Protein AF-T1CI16-F1 (afdb_monomer_lite)

Foldseek 3Di:
DVLQVVQFPDWDADPQQKIKTWGDPVSSVVVVHPPDCDPVNVVVVVVVQCPDWDWDDDPVDTDIHGLWVDKDFDPDWDFDAWDQDPVGDTDTDIDTIIIIMGHNVNSVVD

Organism: NCBI:txid410659

Sequence (110 aa):
MDAINFTALRAVGTPDGAIHLLVDPAKVRRQLGTGGYSGQRLWQLLREIRNAEIEIKTPKFEAFGSLISEVVKAAETRPARLTKNRDGEAVPALRHLWRIRIGPCGVALL

Secondary structure (DSSP, 8-state):
-HHHHHTEEEEEE-TTS-EEEEE-HHHHHHHT-SS---HHHHHHHHHHHHH-EEEEEETTEEEEEES--EEEEEEEEEEEEEEE-TTS-EEEEEEEEEEEEE-HHHHTT-

Structure (mmCIF, N/CA/C/O backbone):
data_AF-T1CI16-F1
#
_entry.id   AF-T1CI16-F1
#
loop_
_atom_site.group_PDB
_atom_site.id
_atom_site.type_symbol
_atom_site.label_atom_id
_atom_site.label_alt_id
_atom_site.label_comp_id
_atom_site.label_asym_id
_atom_site.label_entity_id
_atom_site.label_seq_id
_atom_site.pdbx_PDB_ins_code
_atom_site.Cartn_x
_atom_site.Cartn_y
_atom_site.Cartn_z
_atom_site.occupancy
_atom_site.B_iso_or_equiv
_atom_site.auth_seq_id
_atom_site.auth_comp_id
_atom_site.auth_asym_id
_atom_site.auth_atom_id
_atom_site.pdbx_PDB_model_num
ATOM 1 N N . MET A 1 1 ? -0.722 10.114 3.268 1.00 76.38 1 MET A N 1
ATOM 2 C CA . MET A 1 1 ? -1.793 9.131 2.996 1.00 76.38 1 MET A CA 1
ATOM 3 C C . MET A 1 1 ? -2.693 9.603 1.859 1.00 76.38 1 MET A C 1
ATOM 5 O O . MET A 1 1 ? -2.921 8.838 0.933 1.00 76.38 1 MET A O 1
ATOM 9 N N . ASP A 1 2 ? -3.076 10.877 1.829 1.00 79.56 2 ASP A N 1
ATOM 10 C CA . ASP A 1 2 ? -4.005 11.442 0.833 1.00 79.56 2 ASP A CA 1
ATOM 11 C C . ASP A 1 2 ? -3.589 11.227 -0.623 1.00 79.56 2 ASP A C 1
ATOM 13 O O . ASP A 1 2 ? -4.406 10.834 -1.448 1.00 79.56 2 ASP A O 1
ATOM 17 N N . ALA A 1 3 ? -2.301 11.384 -0.946 1.00 78.88 3 ALA A N 1
ATOM 18 C CA . ALA A 1 3 ? -1.798 11.114 -2.293 1.00 78.88 3 ALA A CA 1
ATOM 19 C C . ALA A 1 3 ? -1.996 9.649 -2.730 1.00 78.88 3 ALA A C 1
ATOM 21 O O . ALA A 1 3 ? -2.216 9.389 -3.910 1.00 78.88 3 ALA A O 1
ATOM 22 N N . ILE A 1 4 ? -1.924 8.689 -1.802 1.00 82.00 4 ILE A N 1
ATOM 23 C CA . ILE A 1 4 ? -2.154 7.263 -2.080 1.00 82.00 4 ILE A CA 1
ATOM 24 C C . ILE A 1 4 ? -3.643 7.026 -2.351 1.00 82.00 4 ILE A C 1
ATOM 26 O O . ILE A 1 4 ? -3.980 6.406 -3.358 1.00 82.00 4 ILE A O 1
ATOM 30 N N . ASN A 1 5 ? -4.517 7.583 -1.511 1.00 82.31 5 ASN A N 1
ATOM 31 C CA . ASN A 1 5 ? -5.969 7.458 -1.653 1.00 82.31 5 ASN A CA 1
ATOM 32 C C . ASN A 1 5 ? -6.471 8.123 -2.941 1.00 82.31 5 ASN A C 1
ATOM 34 O O . ASN A 1 5 ? -7.168 7.500 -3.735 1.00 82.31 5 ASN A O 1
ATOM 38 N N . PHE A 1 6 ? -6.040 9.358 -3.203 1.00 84.75 6 PHE A N 1
ATOM 39 C CA . PHE A 1 6 ? -6.455 10.143 -4.366 1.00 84.75 6 PHE A CA 1
ATOM 40 C C . PHE A 1 6 ? -5.968 9.558 -5.701 1.00 84.75 6 PHE A C 1
ATOM 42 O O . PHE A 1 6 ? -6.576 9.779 -6.746 1.00 84.75 6 PHE A O 1
ATOM 49 N N . THR A 1 7 ? -4.861 8.807 -5.697 1.00 87.50 7 THR A N 1
ATOM 50 C CA . THR A 1 7 ? -4.291 8.215 -6.922 1.00 87.50 7 THR A CA 1
ATOM 51 C C . THR A 1 7 ? -4.590 6.726 -7.086 1.00 87.50 7 THR A C 1
ATOM 53 O O . THR A 1 7 ? -4.110 6.113 -8.051 1.00 87.50 7 THR A O 1
ATOM 56 N N . ALA A 1 8 ? -5.391 6.149 -6.185 1.00 91.88 8 ALA A N 1
ATOM 57 C CA . ALA A 1 8 ? -5.842 4.774 -6.291 1.00 91.88 8 ALA A CA 1
ATOM 58 C C . ALA A 1 8 ? -6.620 4.574 -7.601 1.00 91.88 8 ALA A C 1
ATOM 60 O O . ALA A 1 8 ? -7.566 5.286 -7.922 1.00 91.88 8 ALA A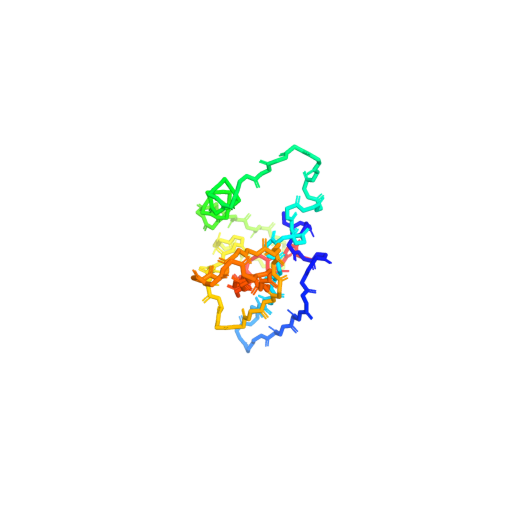 O 1
ATOM 61 N N . LEU A 1 9 ? -6.193 3.592 -8.388 1.00 93.31 9 LEU A N 1
ATOM 62 C CA . LEU A 1 9 ? -6.859 3.186 -9.624 1.00 93.31 9 LEU A CA 1
ATOM 63 C C . LEU A 1 9 ? -8.070 2.295 -9.346 1.00 93.31 9 LEU A C 1
ATOM 65 O O . LEU A 1 9 ? -8.963 2.189 -10.180 1.00 93.31 9 LEU A O 1
ATOM 69 N N . ARG A 1 10 ? -8.046 1.598 -8.209 1.00 95.06 10 ARG A N 1
ATOM 70 C CA . ARG A 1 10 ? -9.106 0.713 -7.736 1.00 95.06 10 ARG A CA 1
ATOM 71 C C . ARG A 1 10 ? -9.010 0.594 -6.221 1.00 95.06 10 ARG A C 1
ATOM 73 O O . ARG A 1 10 ? -7.899 0.492 -5.702 1.00 95.06 10 ARG A O 1
ATOM 80 N N . ALA A 1 11 ? -10.158 0.547 -5.558 1.00 95.62 11 ALA A N 1
ATOM 81 C CA . ALA A 1 11 ? -10.296 0.250 -4.139 1.00 95.62 11 ALA A CA 1
ATOM 82 C C . ALA A 1 11 ? -11.270 -0.921 -3.968 1.00 95.62 11 ALA A C 1
ATOM 84 O O . ALA A 1 11 ? -12.295 -0.967 -4.647 1.00 95.62 11 ALA A O 1
ATOM 85 N N . VAL A 1 12 ? -10.933 -1.879 -3.106 1.00 96.44 12 VAL A N 1
ATOM 86 C CA . VAL A 1 12 ? -11.772 -3.048 -2.807 1.00 96.44 12 VAL A CA 1
ATOM 87 C C . VAL A 1 12 ? -11.774 -3.267 -1.300 1.00 96.44 12 VAL A C 1
ATOM 89 O O . VAL A 1 12 ? -10.710 -3.469 -0.716 1.00 96.44 12 VAL A O 1
ATOM 92 N N . GLY A 1 13 ? -12.953 -3.208 -0.683 1.00 95.94 13 GLY A N 1
ATOM 93 C CA . GLY A 1 13 ? -13.130 -3.556 0.726 1.00 95.94 13 GLY A CA 1
ATOM 94 C C . GLY A 1 13 ? -13.018 -5.064 0.948 1.00 95.94 13 GLY A C 1
ATOM 95 O O . GLY A 1 13 ? -13.310 -5.855 0.049 1.00 95.94 13 GLY A O 1
ATOM 96 N N . THR A 1 14 ? -12.600 -5.463 2.142 1.00 95.81 14 THR A N 1
ATOM 97 C CA . THR A 1 14 ? -12.484 -6.866 2.553 1.00 95.81 14 THR A CA 1
ATOM 98 C C . THR A 1 14 ? -13.418 -7.179 3.724 1.00 95.81 14 THR A C 1
ATOM 100 O O . THR A 1 14 ? -13.803 -6.270 4.461 1.00 95.81 14 THR A O 1
ATOM 103 N N . PRO A 1 15 ? -13.792 -8.459 3.931 1.00 95.62 15 PRO A N 1
ATOM 104 C CA . PRO A 1 15 ? -14.706 -8.849 5.011 1.00 95.62 15 PRO A CA 1
ATOM 105 C C . PRO A 1 15 ? -14.223 -8.489 6.422 1.00 95.62 15 PRO A C 1
ATOM 107 O O . PRO A 1 15 ? -15.034 -8.307 7.320 1.00 95.62 15 PRO A O 1
ATOM 110 N N . ASP A 1 16 ? -12.910 -8.366 6.618 1.00 92.25 16 ASP A N 1
ATOM 111 C CA . ASP A 1 16 ? -12.284 -7.971 7.884 1.00 92.25 16 ASP A CA 1
ATOM 112 C C . ASP A 1 16 ? -12.236 -6.443 8.100 1.00 92.25 16 ASP A C 1
ATOM 114 O O . ASP A 1 16 ? -11.582 -5.973 9.028 1.00 92.25 16 ASP A O 1
ATOM 118 N N . GLY A 1 17 ? -12.909 -5.657 7.250 1.00 91.94 17 GLY A N 1
ATOM 119 C CA . GLY A 1 17 ? -12.997 -4.199 7.370 1.00 91.94 17 GLY A CA 1
ATOM 120 C C . GLY A 1 17 ? -11.774 -3.437 6.855 1.00 91.94 17 GLY A C 1
ATOM 121 O O . GLY A 1 17 ? -11.659 -2.236 7.088 1.00 91.94 17 GLY A O 1
ATOM 122 N N . ALA A 1 18 ? -10.851 -4.107 6.164 1.00 95.19 18 ALA A N 1
ATOM 123 C CA . ALA A 1 18 ? -9.739 -3.459 5.481 1.00 95.19 18 ALA A CA 1
ATOM 124 C C . ALA A 1 18 ? -10.089 -3.038 4.044 1.00 95.19 18 ALA A C 1
ATOM 126 O O . ALA A 1 18 ? -11.153 -3.346 3.502 1.00 95.19 18 ALA A O 1
ATOM 127 N N . ILE A 1 19 ? -9.169 -2.301 3.420 1.00 96.44 19 ILE A N 1
ATOM 128 C CA . ILE A 1 19 ? -9.280 -1.872 2.024 1.00 96.44 19 ILE A CA 1
ATOM 129 C C . ILE A 1 19 ? -7.977 -2.192 1.291 1.00 96.44 19 ILE A C 1
ATOM 131 O O . ILE A 1 19 ? -6.891 -1.805 1.724 1.00 96.44 19 ILE A O 1
ATOM 135 N N . HIS A 1 20 ? -8.082 -2.847 0.135 1.00 96.62 20 HIS A N 1
ATOM 136 C CA . HIS A 1 20 ? -6.989 -2.968 -0.825 1.00 96.62 20 HIS A CA 1
ATOM 137 C C . HIS A 1 20 ? -7.088 -1.882 -1.892 1.00 96.62 20 HIS A C 1
ATOM 139 O O . HIS A 1 20 ? -8.081 -1.780 -2.613 1.00 96.62 20 HIS A O 1
ATOM 145 N N . LEU A 1 21 ? -6.011 -1.120 -2.045 1.00 96.88 21 LEU A N 1
ATOM 146 C CA . LEU A 1 21 ? -5.845 -0.119 -3.087 1.00 96.88 21 LEU A CA 1
ATOM 147 C C . LEU A 1 21 ? -4.861 -0.619 -4.142 1.00 96.88 21 LEU A C 1
ATOM 149 O O . LEU A 1 21 ? -3.767 -1.073 -3.809 1.00 96.88 21 LEU A O 1
ATOM 153 N N . LEU A 1 22 ? -5.212 -0.486 -5.421 1.00 97.00 22 LEU A N 1
ATOM 154 C CA . LEU A 1 22 ? -4.267 -0.614 -6.530 1.00 97.00 22 LEU A CA 1
ATOM 155 C C . LEU A 1 22 ? -3.786 0.783 -6.924 1.00 97.00 22 LEU A C 1
ATOM 157 O O . LEU A 1 22 ? -4.580 1.604 -7.374 1.00 97.00 22 LEU A O 1
ATOM 161 N N . VAL A 1 23 ? -2.495 1.056 -6.780 1.00 94.69 23 VAL A N 1
ATOM 162 C CA . VAL A 1 23 ? -1.940 2.414 -6.831 1.00 94.69 23 VAL A CA 1
ATOM 163 C C . VAL A 1 23 ? -0.819 2.491 -7.862 1.00 94.69 23 VAL A C 1
ATOM 165 O O . VAL A 1 23 ? 0.017 1.593 -7.954 1.00 94.69 23 VAL A O 1
ATOM 168 N N . ASP A 1 24 ? -0.790 3.571 -8.648 1.00 92.50 24 ASP A N 1
ATOM 169 C CA . ASP A 1 24 ? 0.315 3.860 -9.567 1.00 92.50 24 ASP A CA 1
ATOM 170 C C . ASP A 1 24 ? 1.392 4.701 -8.863 1.00 92.50 24 ASP A C 1
ATOM 172 O O . ASP A 1 24 ? 1.156 5.887 -8.603 1.00 92.50 24 ASP A O 1
ATOM 176 N N . PRO A 1 25 ? 2.599 4.151 -8.619 1.00 90.19 25 PRO A N 1
ATOM 177 C CA . PRO A 1 25 ? 3.677 4.868 -7.936 1.00 90.19 25 PRO A CA 1
ATOM 178 C C . PRO A 1 25 ? 4.056 6.174 -8.638 1.00 90.19 25 PRO A C 1
ATOM 180 O O . PRO A 1 25 ? 4.451 7.150 -8.000 1.00 90.19 25 PRO A O 1
ATOM 183 N N . ALA A 1 26 ? 3.927 6.219 -9.969 1.00 88.44 26 ALA A N 1
ATOM 184 C CA . ALA A 1 26 ? 4.232 7.418 -10.732 1.00 88.44 26 ALA A CA 1
ATOM 185 C C . ALA A 1 26 ? 3.192 8.521 -10.508 1.00 88.44 26 ALA A C 1
ATOM 187 O O . ALA A 1 26 ? 3.567 9.694 -10.535 1.00 88.44 26 ALA A O 1
ATOM 188 N N . LYS A 1 27 ? 1.917 8.169 -10.282 1.00 89.25 27 LYS A N 1
ATOM 189 C CA . LYS A 1 27 ? 0.869 9.138 -9.932 1.00 89.25 27 LYS A CA 1
ATOM 190 C C . LYS A 1 27 ? 1.059 9.653 -8.509 1.00 89.25 27 LYS A C 1
ATOM 192 O O . LYS A 1 27 ? 1.057 10.865 -8.331 1.00 89.25 27 LYS A O 1
ATOM 197 N N . VAL A 1 28 ? 1.328 8.765 -7.545 1.00 89.75 28 VAL A N 1
ATOM 198 C CA . VAL A 1 28 ? 1.641 9.154 -6.155 1.00 89.75 28 VAL A CA 1
ATOM 199 C C . VAL A 1 28 ? 2.794 10.152 -6.134 1.00 89.75 28 VAL A C 1
ATOM 201 O O . VAL A 1 28 ? 2.680 11.224 -5.549 1.00 89.75 28 VAL A O 1
ATOM 204 N N . ARG A 1 29 ? 3.884 9.844 -6.847 1.00 86.75 29 ARG A N 1
ATOM 205 C CA . ARG A 1 29 ? 5.040 10.739 -6.946 1.00 86.75 29 ARG A CA 1
ATOM 206 C C . ARG A 1 29 ? 4.681 12.113 -7.507 1.00 86.75 29 ARG A C 1
ATOM 208 O O . A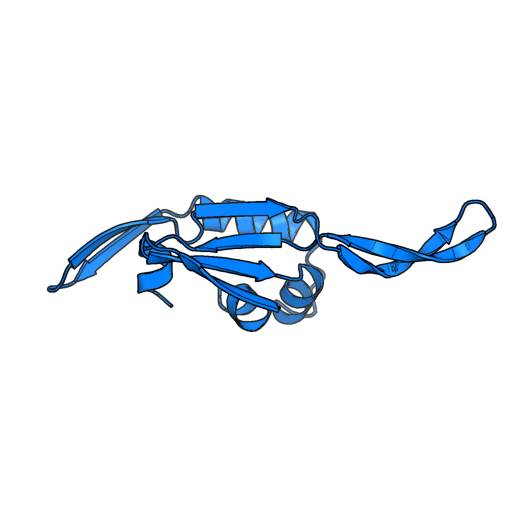RG A 1 29 ? 5.178 13.103 -6.994 1.00 86.75 29 ARG A O 1
ATOM 215 N N . ARG A 1 30 ? 3.861 12.179 -8.564 1.00 85.94 30 ARG A N 1
ATOM 216 C CA . ARG A 1 30 ? 3.428 13.463 -9.144 1.00 85.94 30 ARG A CA 1
ATOM 217 C C . ARG A 1 30 ? 2.602 14.274 -8.148 1.00 85.94 30 ARG A C 1
ATOM 219 O O . ARG A 1 30 ? 2.783 15.481 -8.077 1.00 85.94 30 ARG A O 1
ATOM 226 N N . GLN A 1 31 ? 1.744 13.606 -7.380 1.00 86.94 31 GLN A N 1
ATOM 227 C CA . GLN A 1 31 ? 0.883 14.254 -6.395 1.00 86.94 31 GLN A CA 1
ATOM 228 C C . GLN A 1 31 ? 1.662 14.790 -5.185 1.00 86.94 31 GLN A C 1
ATOM 230 O O . GLN A 1 31 ? 1.299 15.825 -4.644 1.00 86.94 31 GLN A O 1
ATOM 235 N N . LEU A 1 32 ? 2.750 14.124 -4.783 1.00 82.44 32 LEU A N 1
ATOM 236 C CA . LEU A 1 32 ? 3.626 14.572 -3.691 1.00 82.44 32 LEU A CA 1
ATOM 237 C C . LEU A 1 32 ? 4.539 15.765 -4.066 1.00 82.44 32 LEU A C 1
ATOM 239 O O . LEU A 1 32 ? 5.276 16.246 -3.209 1.00 82.44 32 LEU A O 1
ATOM 243 N N . GLY A 1 33 ? 4.487 16.263 -5.310 1.00 70.81 33 GLY A N 1
ATOM 244 C CA . GLY A 1 33 ? 5.148 17.502 -5.742 1.00 70.81 33 GLY A CA 1
ATOM 245 C C . GLY A 1 33 ? 6.310 17.334 -6.736 1.00 70.81 33 GLY A C 1
ATOM 246 O O . GLY A 1 33 ? 6.762 16.233 -7.051 1.00 70.81 33 GLY A O 1
ATOM 247 N N . THR A 1 34 ? 6.799 18.472 -7.246 1.00 55.84 34 THR A N 1
ATOM 248 C CA . THR A 1 34 ? 7.849 18.620 -8.283 1.00 55.84 34 THR A CA 1
ATOM 249 C C . THR A 1 34 ? 9.257 18.210 -7.831 1.00 55.84 34 THR A C 1
ATOM 251 O O . THR A 1 34 ? 10.143 18.024 -8.667 1.00 55.84 34 THR A O 1
ATOM 254 N N . GLY A 1 35 ? 9.469 17.999 -6.530 1.00 56.06 35 GLY A N 1
ATOM 255 C CA . GLY A 1 35 ? 10.734 17.560 -5.939 1.00 56.06 35 GLY A CA 1
ATOM 256 C C . GLY A 1 35 ? 10.962 16.054 -6.055 1.00 56.06 35 GLY A C 1
ATOM 257 O O . GLY A 1 35 ? 10.929 15.355 -5.054 1.00 56.06 35 GLY A O 1
ATOM 258 N N . GLY A 1 36 ? 11.153 15.552 -7.278 1.00 55.38 36 GLY A N 1
ATOM 259 C CA . GLY A 1 36 ? 11.926 14.345 -7.606 1.00 55.38 36 GLY A CA 1
ATOM 260 C C . GLY A 1 36 ? 12.009 13.195 -6.591 1.00 55.38 36 GLY A C 1
ATOM 261 O O . GLY A 1 36 ? 13.101 12.667 -6.398 1.00 55.38 36 GLY A O 1
ATOM 262 N N . TYR A 1 37 ? 10.907 12.749 -5.975 1.00 63.03 37 TYR A N 1
ATOM 263 C CA . TYR A 1 37 ? 10.962 11.552 -5.133 1.00 63.03 37 TYR A CA 1
ATOM 264 C C . TYR A 1 37 ? 11.416 10.368 -5.994 1.00 63.03 37 TYR A C 1
ATOM 266 O O . TYR A 1 37 ? 10.711 9.921 -6.907 1.00 63.03 37 TYR A O 1
ATOM 274 N N . SER A 1 38 ? 12.624 9.863 -5.742 1.00 75.12 38 SER A N 1
ATOM 275 C CA . SER A 1 38 ? 13.081 8.635 -6.384 1.00 75.12 38 SER A CA 1
ATOM 276 C C . SER A 1 38 ? 12.144 7.491 -5.984 1.00 75.12 38 SER A C 1
ATOM 278 O O . SER A 1 38 ? 11.500 7.532 -4.931 1.00 75.12 38 SER A O 1
ATOM 280 N N . GLY A 1 39 ? 12.053 6.449 -6.816 1.00 77.81 39 GLY A N 1
ATOM 281 C CA . GLY A 1 39 ? 11.251 5.269 -6.465 1.00 77.81 39 GLY A CA 1
ATOM 282 C C . GLY A 1 39 ? 11.670 4.674 -5.114 1.00 77.81 39 GLY A C 1
ATOM 283 O O . GLY A 1 39 ? 10.818 4.271 -4.330 1.00 77.81 39 GLY A O 1
ATOM 284 N N . GLN A 1 40 ? 12.970 4.722 -4.808 1.00 83.19 40 GLN A N 1
ATOM 285 C CA . GLN A 1 40 ? 13.532 4.286 -3.532 1.00 83.19 40 GLN A CA 1
ATOM 286 C C . GLN A 1 40 ? 13.065 5.152 -2.358 1.00 83.19 40 GLN A C 1
ATOM 288 O O . GLN A 1 40 ? 12.682 4.609 -1.326 1.00 83.19 40 GLN A O 1
ATOM 293 N N . ARG A 1 41 ? 13.046 6.483 -2.506 1.00 85.44 41 ARG A N 1
ATOM 294 C CA . ARG A 1 41 ? 12.586 7.372 -1.431 1.00 85.44 41 ARG A CA 1
ATOM 295 C C . ARG A 1 41 ? 11.097 7.188 -1.151 1.00 85.44 41 ARG A C 1
ATOM 297 O O . ARG A 1 41 ? 10.695 7.182 0.006 1.00 85.44 41 ARG A O 1
ATOM 304 N N . LEU A 1 42 ? 10.290 6.983 -2.193 1.00 87.56 42 LEU A N 1
ATOM 305 C CA . LEU A 1 42 ? 8.866 6.699 -2.024 1.00 87.56 42 LEU A CA 1
ATOM 306 C C . LEU A 1 42 ? 8.632 5.340 -1.343 1.00 87.56 42 LEU A C 1
ATOM 308 O O . LEU A 1 42 ? 7.758 5.223 -0.491 1.00 87.56 42 LEU A O 1
ATOM 312 N N . TRP A 1 43 ? 9.442 4.331 -1.669 1.00 88.88 43 TRP A N 1
ATOM 313 C CA . TRP A 1 43 ? 9.401 3.037 -0.986 1.00 88.88 43 TRP A CA 1
ATOM 314 C C . TRP A 1 43 ? 9.809 3.140 0.488 1.00 88.88 43 TRP A C 1
ATOM 316 O O . TRP A 1 43 ? 9.184 2.530 1.352 1.00 88.88 43 TRP A O 1
ATOM 326 N N . GLN A 1 44 ? 10.828 3.944 0.792 1.00 90.38 44 GLN A N 1
ATOM 327 C CA . GLN A 1 44 ? 11.227 4.221 2.169 1.00 90.38 44 GLN A CA 1
ATOM 328 C C . GLN A 1 44 ? 10.099 4.902 2.952 1.00 90.38 44 GLN A C 1
ATOM 330 O O . GLN A 1 44 ? 9.786 4.457 4.050 1.00 90.38 44 GLN A O 1
ATOM 335 N N . LEU A 1 45 ? 9.435 5.901 2.362 1.00 89.44 45 LEU A N 1
ATOM 336 C CA . LEU A 1 45 ? 8.283 6.558 2.980 1.00 89.44 45 LEU A CA 1
ATOM 337 C C . LEU A 1 45 ? 7.153 5.560 3.279 1.00 89.44 45 LEU A C 1
ATOM 339 O O . LEU A 1 45 ? 6.573 5.583 4.357 1.00 89.44 45 LEU A O 1
ATOM 343 N N . LEU A 1 46 ? 6.856 4.646 2.353 1.00 91.25 46 LEU A N 1
ATOM 344 C CA . LEU A 1 46 ? 5.866 3.590 2.588 1.00 91.25 46 LEU A CA 1
ATOM 345 C C . LEU A 1 46 ? 6.263 2.662 3.738 1.00 91.25 46 LEU A C 1
ATOM 347 O O . LEU A 1 46 ? 5.404 2.267 4.521 1.00 91.25 46 LEU A O 1
ATOM 351 N N . ARG A 1 47 ? 7.552 2.328 3.857 1.00 93.00 47 ARG A N 1
ATOM 352 C CA . ARG A 1 47 ? 8.072 1.531 4.973 1.00 93.00 47 ARG A CA 1
ATOM 353 C C . ARG A 1 47 ? 7.931 2.269 6.304 1.00 93.00 47 ARG A C 1
ATOM 355 O O . ARG A 1 47 ? 7.545 1.647 7.288 1.00 93.00 47 ARG A O 1
ATOM 362 N N . GLU A 1 48 ? 8.220 3.567 6.327 1.00 92.69 48 GLU A N 1
ATOM 363 C CA . GLU A 1 48 ? 8.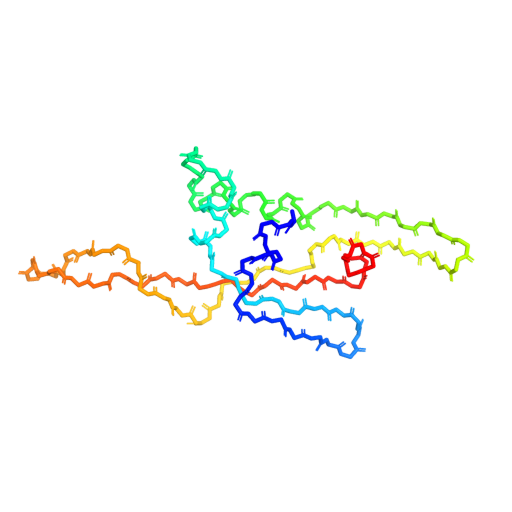038 4.423 7.505 1.00 92.69 48 GLU A CA 1
ATOM 364 C C . GLU A 1 48 ? 6.558 4.470 7.916 1.00 92.69 48 GLU A C 1
ATOM 366 O O . GLU A 1 48 ? 6.243 4.177 9.064 1.00 92.69 48 GLU A O 1
ATOM 371 N N . ILE A 1 49 ? 5.640 4.709 6.971 1.00 90.88 49 ILE A N 1
ATOM 372 C CA . ILE A 1 49 ? 4.189 4.728 7.238 1.00 90.88 49 ILE A CA 1
ATOM 373 C C . ILE A 1 49 ? 3.681 3.360 7.714 1.00 90.88 49 ILE A C 1
ATOM 375 O O . ILE A 1 49 ? 2.864 3.291 8.626 1.00 90.88 49 ILE A O 1
ATOM 379 N N . ARG A 1 50 ? 4.149 2.262 7.111 1.00 93.31 50 ARG A N 1
ATOM 380 C CA . ARG A 1 50 ? 3.756 0.898 7.504 1.00 93.31 50 ARG A CA 1
ATOM 381 C C . ARG A 1 50 ? 4.182 0.566 8.932 1.00 93.31 50 ARG A C 1
ATOM 383 O O . ARG A 1 50 ? 3.499 -0.193 9.608 1.00 93.31 50 ARG A O 1
ATOM 390 N N . ASN A 1 51 ? 5.319 1.096 9.372 1.00 93.50 51 ASN A N 1
ATOM 391 C CA . ASN A 1 51 ? 5.836 0.882 10.721 1.00 93.50 51 ASN A CA 1
ATOM 392 C C . ASN A 1 51 ? 5.289 1.888 11.744 1.00 93.50 51 ASN A C 1
ATOM 394 O O . ASN A 1 51 ? 5.589 1.751 12.925 1.00 93.50 51 ASN A O 1
ATOM 398 N N . ALA A 1 52 ? 4.522 2.891 11.309 1.00 90.94 52 ALA A N 1
ATOM 399 C CA . ALA A 1 52 ? 3.846 3.801 12.216 1.00 90.94 52 ALA A CA 1
ATOM 400 C C . ALA A 1 52 ? 2.657 3.084 12.866 1.00 90.94 52 ALA A C 1
ATOM 402 O O . ALA A 1 52 ? 1.706 2.681 12.185 1.00 90.94 52 ALA A O 1
ATOM 403 N N . GLU A 1 53 ? 2.730 2.942 14.184 1.00 92.81 53 GLU A N 1
ATOM 404 C CA . GLU A 1 53 ? 1.628 2.466 15.008 1.00 92.81 53 GLU A CA 1
ATOM 405 C C . GLU A 1 53 ? 0.716 3.634 15.382 1.00 92.81 53 GLU A C 1
ATOM 407 O O . GLU A 1 53 ? 1.163 4.756 15.628 1.00 92.81 53 GLU A O 1
ATOM 412 N N . ILE A 1 54 ? -0.580 3.360 15.385 1.00 91.62 54 ILE A N 1
ATOM 413 C CA . ILE A 1 54 ? -1.640 4.283 15.748 1.00 91.62 54 ILE A CA 1
ATOM 414 C C . ILE A 1 54 ? -2.504 3.638 16.821 1.00 91.62 54 ILE A C 1
ATOM 416 O O . ILE A 1 54 ? -2.855 2.459 16.748 1.00 91.62 54 ILE A O 1
ATOM 420 N N . GLU A 1 55 ? -2.866 4.449 17.803 1.00 94.62 55 GLU A N 1
ATOM 421 C CA . GLU A 1 55 ? -3.856 4.121 18.814 1.00 94.62 55 GLU A CA 1
ATOM 422 C C . GLU A 1 55 ? -5.034 5.078 18.633 1.00 94.62 55 GLU A C 1
ATOM 424 O O . GLU A 1 55 ? -4.863 6.298 18.597 1.00 94.62 55 GLU A O 1
ATOM 429 N N . ILE A 1 56 ? -6.232 4.525 18.477 1.00 92.75 56 ILE A N 1
ATOM 430 C CA . ILE A 1 56 ? -7.475 5.277 18.334 1.00 92.75 56 ILE A CA 1
ATOM 431 C C . ILE A 1 56 ? -8.312 4.985 19.567 1.00 92.75 56 ILE A C 1
ATOM 433 O O . ILE A 1 56 ? -8.685 3.838 19.808 1.00 92.75 56 ILE A O 1
ATOM 437 N N . LYS A 1 57 ? -8.633 6.031 20.327 1.00 94.56 57 LYS A N 1
ATOM 438 C CA . LYS A 1 57 ? -9.532 5.954 21.479 1.00 94.56 57 LYS A CA 1
ATOM 439 C C . LYS A 1 57 ? -10.712 6.875 21.260 1.00 94.56 57 LYS A C 1
ATOM 441 O O . LYS A 1 57 ? -10.554 8.088 21.145 1.00 94.56 57 LYS A O 1
ATOM 446 N N . THR A 1 58 ? -11.900 6.289 21.197 1.00 89.75 58 THR A N 1
ATOM 447 C CA . THR A 1 58 ? -13.163 7.022 21.124 1.00 89.75 58 THR A CA 1
ATOM 448 C C . THR A 1 58 ? -14.152 6.424 22.123 1.00 89.75 58 THR A C 1
ATOM 450 O O . THR A 1 58 ? -13.997 5.268 22.508 1.00 89.75 58 THR A O 1
ATOM 453 N N . PRO A 1 59 ? -15.237 7.130 22.488 1.00 95.12 59 PRO A N 1
ATOM 454 C CA . PRO A 1 59 ? -16.288 6.538 23.318 1.00 95.12 59 PRO A CA 1
ATOM 455 C C . PRO A 1 59 ? -16.985 5.314 22.695 1.00 95.12 59 PRO A C 1
ATOM 457 O O . PRO A 1 59 ? -17.702 4.606 23.392 1.00 95.12 59 PRO A O 1
ATOM 460 N N . LYS A 1 60 ? -16.839 5.089 21.380 1.00 90.56 60 LYS A N 1
ATOM 461 C CA . LYS A 1 60 ? -17.533 4.020 20.644 1.00 90.56 60 LYS A CA 1
ATOM 462 C C . LYS A 1 60 ? -16.680 2.768 20.458 1.00 90.56 60 LYS A C 1
ATOM 464 O O . LYS A 1 60 ? -17.237 1.688 20.297 1.00 90.56 60 LYS A O 1
ATOM 469 N N . PHE A 1 61 ? -15.359 2.923 20.412 1.00 89.69 61 PHE A N 1
ATOM 470 C CA . PHE A 1 61 ? -14.413 1.832 20.202 1.00 89.69 61 PHE A CA 1
ATOM 471 C C . PHE A 1 61 ? -12.981 2.271 20.518 1.00 89.69 61 PHE A C 1
ATOM 473 O O . PHE A 1 61 ? -12.649 3.462 20.462 1.00 89.69 61 PHE A O 1
ATOM 480 N N . GLU A 1 62 ? -12.133 1.272 20.745 1.00 92.88 62 GLU A N 1
ATOM 481 C CA . GLU A 1 62 ? -10.683 1.404 20.823 1.00 92.88 62 GLU A CA 1
ATOM 482 C C . GLU A 1 62 ? -10.027 0.530 19.754 1.00 92.88 62 GLU A C 1
ATOM 484 O O . GLU A 1 62 ? -10.511 -0.562 19.446 1.00 92.88 62 GLU A O 1
ATOM 489 N N . ALA A 1 63 ? -8.940 1.016 19.163 1.00 90.62 63 ALA A N 1
ATOM 490 C CA . ALA A 1 63 ? -8.188 0.281 18.159 1.00 90.62 63 ALA A CA 1
ATOM 491 C C . ALA A 1 63 ? -6.690 0.580 18.268 1.00 90.62 63 ALA A C 1
ATOM 493 O O . ALA A 1 63 ? -6.292 1.714 18.524 1.00 90.62 63 ALA A O 1
ATOM 494 N N . PHE A 1 64 ? -5.865 -0.437 18.029 1.00 93.50 64 PHE A N 1
ATOM 495 C CA . PHE A 1 64 ? -4.411 -0.327 17.992 1.00 93.50 64 PHE A CA 1
ATOM 496 C C . PHE A 1 64 ? -3.870 -1.095 16.786 1.00 93.50 64 PHE A C 1
ATOM 498 O O . PHE A 1 64 ? -4.250 -2.245 16.553 1.00 93.50 64 PHE A O 1
ATOM 505 N N . GLY A 1 65 ? -3.000 -0.467 15.998 1.00 91.69 65 GLY A N 1
ATOM 506 C CA . GLY A 1 65 ? -2.430 -1.104 14.815 1.00 91.69 65 GLY A CA 1
ATOM 507 C C . GLY A 1 65 ? -1.711 -0.128 13.895 1.00 91.69 65 GLY A C 1
ATOM 508 O O . GLY A 1 65 ? -1.277 0.931 14.314 1.00 91.69 65 GLY A O 1
ATOM 509 N N . SER A 1 66 ? -1.575 -0.481 12.619 1.00 91.94 66 SER A N 1
ATOM 510 C CA . SER A 1 66 ? -0.838 0.312 11.622 1.00 91.94 66 SER A CA 1
ATOM 511 C C . SER A 1 66 ? -1.763 1.063 10.661 1.00 91.94 66 SER A C 1
ATOM 513 O O . SER A 1 66 ? -2.819 0.542 10.288 1.00 91.94 66 SER A O 1
ATOM 515 N N . LEU A 1 67 ? -1.307 2.204 10.132 1.00 91.06 67 LEU A N 1
ATOM 516 C CA . LEU A 1 67 ? -1.983 2.914 9.032 1.00 91.06 67 LEU A CA 1
ATOM 517 C C . LEU A 1 67 ? -2.024 2.085 7.740 1.00 91.06 67 LEU A C 1
ATOM 519 O O . LEU A 1 67 ? -3.071 1.917 7.118 1.00 91.06 67 LEU A O 1
ATOM 523 N N . ILE A 1 68 ? -0.872 1.544 7.341 1.00 94.50 68 ILE A N 1
ATOM 524 C CA . ILE A 1 68 ? -0.740 0.622 6.213 1.00 94.50 68 ILE A CA 1
ATOM 525 C C . ILE A 1 68 ? -0.312 -0.721 6.776 1.00 94.50 68 ILE A C 1
ATOM 527 O O . ILE A 1 68 ? 0.736 -0.821 7.398 1.00 94.50 68 ILE A O 1
ATOM 531 N N . SER A 1 69 ? -1.102 -1.756 6.519 1.00 93.50 69 SER A N 1
ATOM 532 C CA . SER A 1 69 ? -0.782 -3.118 6.961 1.00 93.50 69 SER A CA 1
ATOM 533 C C . SER A 1 69 ? 0.186 -3.831 6.016 1.00 93.50 69 SER A C 1
ATOM 535 O O . SER A 1 69 ? 1.040 -4.600 6.458 1.00 93.50 69 SER A O 1
ATOM 537 N N . GLU A 1 70 ? 0.091 -3.551 4.713 1.00 94.69 70 GLU A N 1
ATOM 538 C CA . GLU A 1 70 ? 0.875 -4.236 3.689 1.00 94.69 70 GLU A CA 1
ATOM 539 C C . GLU A 1 70 ? 1.079 -3.355 2.451 1.00 94.69 70 GLU A C 1
ATOM 541 O O . GLU A 1 70 ? 0.178 -2.622 2.033 1.00 94.69 70 GLU A O 1
ATOM 546 N N . VAL A 1 71 ? 2.258 -3.469 1.833 1.00 94.94 71 VAL A N 1
ATOM 547 C CA . VAL A 1 71 ? 2.529 -2.964 0.485 1.00 94.94 71 VAL A CA 1
ATOM 548 C C . VAL A 1 71 ? 3.238 -4.044 -0.316 1.00 94.94 71 VAL A C 1
ATOM 550 O O . VAL A 1 71 ? 4.333 -4.469 0.049 1.00 94.94 71 VAL A O 1
ATOM 553 N N . VAL A 1 72 ? 2.653 -4.441 -1.445 1.00 94.25 72 VAL A N 1
ATOM 554 C CA . VAL A 1 72 ? 3.267 -5.396 -2.372 1.00 94.25 72 VAL A CA 1
ATOM 555 C C . VAL A 1 72 ? 3.393 -4.814 -3.770 1.00 94.25 72 VAL A C 1
ATOM 557 O O . VAL A 1 72 ? 2.560 -4.036 -4.248 1.00 94.25 72 VAL A O 1
ATOM 560 N N . LYS A 1 73 ? 4.455 -5.228 -4.459 1.00 93.00 73 LYS A N 1
ATOM 561 C CA . LYS A 1 73 ? 4.614 -4.988 -5.889 1.00 93.00 73 LYS A CA 1
ATOM 562 C C . LYS A 1 73 ? 3.579 -5.832 -6.634 1.00 93.00 73 LYS A C 1
ATOM 564 O O . LYS A 1 73 ? 3.560 -7.051 -6.504 1.00 93.00 73 LYS A O 1
ATOM 569 N N . ALA A 1 74 ? 2.711 -5.176 -7.391 1.00 92.12 74 ALA A N 1
ATOM 570 C CA . ALA A 1 74 ? 1.632 -5.831 -8.108 1.00 92.12 74 ALA A CA 1
ATOM 571 C C . ALA A 1 74 ? 2.142 -6.485 -9.405 1.00 92.12 74 ALA A C 1
ATOM 573 O O . ALA A 1 74 ? 3.130 -6.035 -10.002 1.00 92.12 74 ALA A O 1
ATOM 574 N N . ALA A 1 75 ? 1.445 -7.527 -9.862 1.00 92.75 75 ALA A N 1
ATOM 575 C CA . ALA A 1 75 ? 1.683 -8.110 -11.183 1.00 92.75 75 ALA A CA 1
ATOM 576 C C . ALA A 1 75 ? 1.247 -7.143 -12.296 1.00 92.75 75 ALA A C 1
ATOM 578 O O . ALA A 1 75 ? 1.827 -7.122 -13.376 1.00 92.75 75 ALA A O 1
ATOM 579 N N . GLU A 1 76 ? 0.252 -6.302 -12.011 1.00 93.81 76 GLU A N 1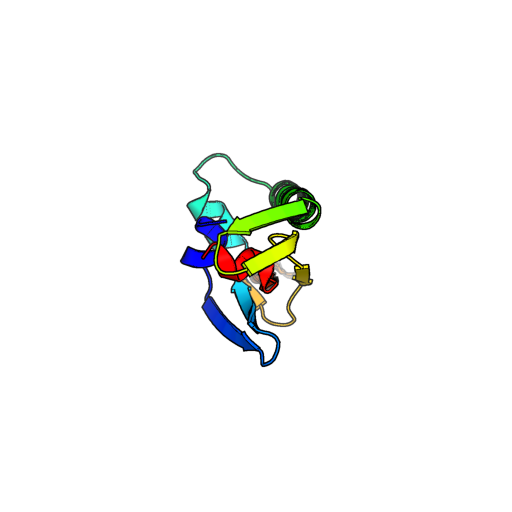
ATOM 580 C CA . GLU A 1 76 ? -0.244 -5.278 -12.912 1.00 93.81 76 GLU A CA 1
ATOM 581 C C . GLU A 1 76 ? 0.827 -4.221 -13.211 1.00 93.81 76 GLU A C 1
ATOM 583 O O . GLU A 1 76 ? 1.466 -3.660 -12.313 1.00 93.81 76 GLU A O 1
ATOM 588 N N . THR A 1 77 ? 0.970 -3.898 -14.496 1.00 92.94 77 THR A N 1
ATOM 589 C CA . THR A 1 77 ? 1.936 -2.914 -14.986 1.00 92.94 77 THR A CA 1
ATOM 590 C C . THR A 1 77 ? 1.278 -1.785 -15.774 1.00 92.94 77 THR A C 1
ATOM 592 O O . THR A 1 77 ? 0.180 -1.921 -16.318 1.00 92.94 77 THR A O 1
ATOM 595 N N . ARG A 1 78 ? 1.981 -0.656 -15.887 1.00 90.31 78 ARG A N 1
ATOM 596 C CA . ARG A 1 78 ? 1.643 0.462 -16.780 1.00 90.31 78 ARG A CA 1
ATOM 597 C C . ARG A 1 78 ? 2.864 0.886 -17.605 1.00 90.31 78 ARG A C 1
ATOM 599 O O . ARG A 1 78 ? 3.983 0.780 -17.097 1.00 90.31 78 ARG A O 1
ATOM 606 N N . PRO A 1 79 ? 2.673 1.427 -18.822 1.00 87.38 79 PRO A N 1
ATOM 607 C CA . PRO A 1 79 ? 3.767 2.001 -19.602 1.00 87.38 79 PRO A CA 1
ATOM 608 C C . PRO A 1 79 ? 4.452 3.142 -18.847 1.00 87.38 79 PRO A C 1
ATOM 610 O O . PRO A 1 79 ? 3.785 4.051 -18.348 1.00 87.38 79 PRO A O 1
ATOM 613 N N . ALA A 1 80 ? 5.774 3.085 -18.745 1.00 84.06 80 ALA A N 1
ATOM 614 C CA . ALA A 1 80 ? 6.677 4.088 -18.195 1.00 84.06 80 ALA A CA 1
ATOM 615 C C . ALA A 1 80 ? 7.331 4.913 -19.318 1.00 84.06 80 ALA A C 1
ATOM 617 O O . ALA A 1 80 ? 6.797 4.997 -20.421 1.00 84.06 80 ALA A O 1
ATOM 618 N N . ARG A 1 81 ? 8.446 5.596 -19.020 1.00 80.12 81 ARG A N 1
ATOM 619 C CA . ARG 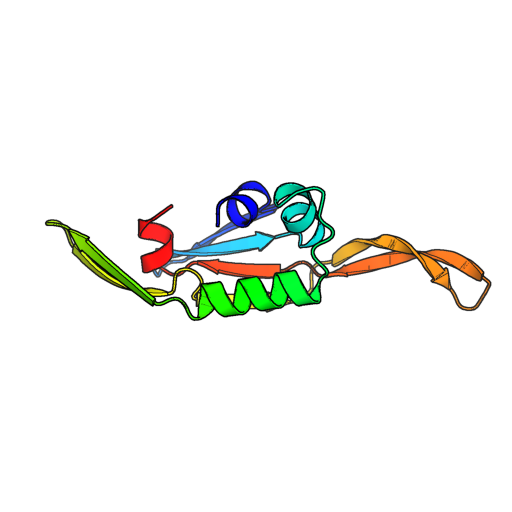A 1 81 ? 9.206 6.323 -20.049 1.00 80.12 81 ARG A CA 1
ATOM 620 C C . ARG A 1 81 ? 9.727 5.339 -21.100 1.00 80.12 81 ARG A C 1
ATOM 622 O O . ARG A 1 81 ? 9.991 4.182 -20.780 1.00 80.12 81 ARG A O 1
ATOM 629 N N . LEU A 1 82 ? 9.877 5.821 -22.330 1.00 86.38 82 LEU A N 1
ATOM 630 C CA . LEU A 1 82 ? 10.497 5.051 -23.402 1.00 86.38 82 LEU A CA 1
ATOM 631 C C . LEU A 1 82 ? 11.944 4.706 -23.030 1.00 86.38 82 LEU A C 1
ATOM 633 O O . LEU A 1 82 ? 12.672 5.533 -22.478 1.00 86.38 82 LEU A O 1
ATOM 637 N N . THR A 1 83 ? 12.337 3.481 -23.343 1.00 84.62 83 THR A N 1
ATOM 638 C CA . THR A 1 83 ? 13.696 2.949 -23.231 1.00 84.62 83 THR A CA 1
ATOM 639 C C . THR A 1 83 ? 14.125 2.407 -24.584 1.00 84.62 83 THR A C 1
ATOM 641 O O . THR A 1 83 ? 13.276 2.140 -25.427 1.00 84.62 83 THR A O 1
ATOM 644 N N . LYS A 1 84 ? 15.425 2.227 -24.809 1.00 88.31 84 LYS A N 1
ATOM 645 C CA . LYS A 1 84 ? 15.905 1.572 -26.029 1.00 88.31 84 LYS A CA 1
ATOM 646 C C . LYS A 1 84 ? 15.977 0.059 -25.822 1.00 88.31 84 LYS A C 1
ATOM 648 O O . LYS A 1 84 ? 16.464 -0.377 -24.779 1.00 88.31 84 LYS A O 1
ATOM 653 N N . ASN A 1 85 ? 15.476 -0.724 -26.777 1.00 85.12 85 ASN A N 1
ATOM 654 C CA . ASN A 1 85 ? 15.729 -2.166 -26.823 1.00 85.12 85 ASN A CA 1
ATOM 655 C C . ASN A 1 85 ? 17.172 -2.442 -27.304 1.00 85.12 85 ASN A C 1
ATOM 657 O O . ASN A 1 85 ? 17.960 -1.513 -27.503 1.00 85.12 85 ASN A O 1
ATOM 661 N N . ARG A 1 86 ? 17.534 -3.723 -27.461 1.00 86.00 86 ARG A N 1
ATOM 662 C CA . ARG A 1 86 ? 18.874 -4.127 -27.931 1.00 86.00 86 ARG A CA 1
ATOM 663 C C . ARG A 1 86 ? 19.198 -3.587 -29.328 1.00 86.00 86 ARG A C 1
ATOM 665 O O . ARG A 1 86 ? 20.358 -3.299 -29.593 1.00 86.00 86 ARG A O 1
ATOM 672 N N . ASP A 1 87 ? 18.175 -3.381 -30.148 1.00 90.25 87 ASP A N 1
ATOM 673 C CA . ASP A 1 87 ? 18.275 -2.903 -31.529 1.00 90.25 87 ASP A CA 1
ATOM 674 C C . ASP A 1 87 ? 18.221 -1.364 -31.630 1.00 90.25 87 ASP A C 1
ATOM 676 O O . ASP A 1 87 ? 18.277 -0.790 -32.713 1.00 90.25 87 ASP A O 1
ATOM 680 N N . GLY A 1 88 ? 18.147 -0.662 -30.491 1.00 87.75 88 GLY A N 1
ATOM 681 C CA . GLY A 1 88 ? 18.138 0.801 -30.422 1.00 87.75 88 GLY A CA 1
ATOM 682 C C . GLY A 1 88 ? 16.761 1.453 -30.594 1.00 87.75 88 GLY A C 1
ATOM 683 O O . GLY A 1 88 ? 16.668 2.682 -30.515 1.00 87.75 88 GLY A O 1
ATOM 684 N N . GLU A 1 89 ? 15.697 0.668 -30.765 1.00 89.12 89 GLU A N 1
ATOM 685 C CA . GLU A 1 89 ? 14.326 1.148 -30.946 1.00 89.12 89 GLU A CA 1
ATOM 686 C C . GLU A 1 89 ? 13.702 1.603 -29.625 1.00 89.12 89 GLU A C 1
ATOM 688 O O . GLU A 1 89 ? 13.892 0.990 -28.568 1.00 89.12 89 GLU A O 1
ATOM 693 N N . ALA A 1 90 ? 12.918 2.681 -29.682 1.00 88.50 90 ALA A N 1
ATOM 694 C CA . ALA A 1 90 ? 12.216 3.212 -28.524 1.00 88.50 90 ALA A CA 1
ATOM 695 C C . ALA A 1 90 ? 11.005 2.334 -28.168 1.00 88.50 90 ALA A C 1
ATOM 697 O O . ALA A 1 90 ? 9.947 2.426 -28.785 1.00 88.50 90 ALA A O 1
ATOM 698 N N . VAL A 1 91 ? 11.145 1.527 -27.120 1.00 84.81 91 VAL A N 1
ATOM 699 C CA . VAL A 1 91 ? 10.085 0.680 -26.565 1.00 84.81 91 VAL A CA 1
ATOM 700 C C . VAL A 1 91 ? 9.600 1.224 -25.216 1.00 84.81 91 VAL A C 1
ATOM 702 O O . VAL A 1 91 ? 10.404 1.734 -24.428 1.00 84.81 91 VAL A O 1
ATOM 705 N N . PRO A 1 92 ? 8.300 1.139 -24.886 1.00 82.56 92 PRO A N 1
ATOM 706 C CA . PRO A 1 92 ? 7.817 1.524 -23.564 1.00 82.56 92 PRO A CA 1
ATOM 707 C C . PRO A 1 92 ? 8.370 0.588 -22.486 1.00 82.56 92 PRO A C 1
ATOM 709 O O . PRO A 1 92 ? 8.073 -0.605 -22.488 1.00 82.56 92 PRO A O 1
ATOM 712 N N . ALA A 1 93 ? 9.116 1.120 -21.513 1.00 86.25 93 ALA A N 1
ATOM 713 C CA . ALA A 1 93 ? 9.403 0.349 -20.307 1.00 86.25 93 ALA A CA 1
ATOM 714 C C . ALA A 1 93 ? 8.108 0.104 -19.526 1.00 86.25 93 ALA A C 1
ATOM 716 O O . ALA A 1 93 ? 7.194 0.927 -19.545 1.00 86.25 93 ALA A O 1
ATOM 717 N N . LEU A 1 94 ? 8.030 -0.997 -18.783 1.00 89.38 94 LEU A N 1
ATOM 718 C CA . LEU A 1 94 ? 6.900 -1.273 -17.899 1.00 89.38 94 LEU A CA 1
ATOM 719 C C . LEU A 1 94 ? 7.260 -0.899 -16.461 1.00 89.38 94 LEU A C 1
ATOM 721 O O . LEU A 1 94 ? 8.327 -1.249 -15.960 1.00 89.38 94 LEU A O 1
ATOM 725 N N . ARG A 1 95 ? 6.355 -0.194 -15.776 1.00 89.69 95 ARG A N 1
ATOM 726 C CA . ARG A 1 95 ? 6.417 -0.018 -14.319 1.00 89.69 95 ARG A CA 1
ATOM 727 C C . ARG A 1 95 ? 5.341 -0.851 -13.651 1.00 89.69 95 ARG A C 1
ATOM 729 O O . ARG A 1 95 ? 4.216 -0.914 -14.142 1.00 89.69 95 ARG A O 1
ATOM 736 N N . HIS A 1 96 ? 5.676 -1.432 -12.510 1.00 92.62 96 HIS A N 1
ATOM 737 C CA . HIS A 1 96 ? 4.708 -2.143 -11.688 1.00 92.62 96 HIS A CA 1
ATOM 738 C C . HIS A 1 96 ? 3.873 -1.176 -10.862 1.00 92.62 96 HIS A C 1
ATOM 740 O O . HIS A 1 96 ? 4.363 -0.135 -10.415 1.00 92.62 96 HIS A O 1
ATOM 746 N N . LEU A 1 97 ? 2.617 -1.552 -10.658 1.00 95.06 97 LEU A N 1
ATOM 747 C CA . LEU A 1 97 ? 1.739 -0.921 -9.688 1.00 95.06 97 LEU A CA 1
ATOM 748 C C . LEU A 1 97 ? 2.034 -1.450 -8.278 1.00 95.06 97 LEU A C 1
ATOM 750 O O . LEU A 1 97 ? 2.783 -2.415 -8.096 1.00 95.06 97 LEU A O 1
ATOM 754 N N . TRP A 1 98 ? 1.436 -0.820 -7.276 1.00 95.50 98 TRP A N 1
ATOM 755 C CA . TRP A 1 98 ? 1.435 -1.306 -5.899 1.00 95.50 98 TRP A CA 1
ATOM 756 C C . TRP A 1 98 ? 0.041 -1.757 -5.501 1.00 95.50 98 TRP A C 1
ATOM 758 O O . TRP A 1 98 ? -0.938 -1.090 -5.831 1.00 95.50 98 TRP A O 1
ATOM 768 N N . ARG A 1 99 ? -0.045 -2.867 -4.767 1.00 96.31 99 ARG A N 1
ATOM 769 C CA . ARG A 1 99 ? -1.224 -3.173 -3.957 1.00 96.31 99 ARG A CA 1
ATOM 770 C C . ARG A 1 99 ? -0.904 -2.772 -2.526 1.00 96.31 99 ARG A C 1
ATOM 772 O O . ARG A 1 99 ? 0.064 -3.265 -1.953 1.00 96.31 99 ARG A O 1
ATOM 779 N N . ILE A 1 100 ? -1.682 -1.844 -1.990 1.00 96.12 100 ILE A N 1
ATOM 780 C CA . ILE A 1 100 ? -1.535 -1.323 -0.632 1.00 96.12 100 ILE A CA 1
ATOM 781 C C . ILE A 1 100 ? -2.760 -1.768 0.156 1.00 96.12 100 ILE A C 1
ATOM 783 O O . ILE A 1 100 ? -3.881 -1.481 -0.257 1.00 96.12 100 ILE A O 1
ATOM 787 N N . ARG A 1 101 ? -2.559 -2.471 1.271 1.00 96.31 101 ARG A N 1
ATOM 788 C CA . ARG A 1 101 ? -3.634 -2.840 2.192 1.00 96.31 101 ARG A CA 1
ATOM 789 C C . ARG A 1 101 ? -3.668 -1.856 3.354 1.00 96.31 101 ARG A C 1
ATOM 791 O O . ARG A 1 101 ? -2.737 -1.812 4.166 1.00 96.31 101 ARG A O 1
ATOM 798 N N . ILE A 1 102 ? -4.757 -1.111 3.464 1.00 95.38 102 ILE A N 1
ATOM 799 C CA . ILE A 1 102 ? -5.069 -0.271 4.620 1.00 95.38 102 ILE A CA 1
ATOM 800 C C . ILE A 1 102 ? -5.850 -1.144 5.600 1.00 95.38 102 ILE A C 1
ATOM 802 O O . ILE A 1 102 ? -6.916 -1.650 5.257 1.00 95.38 102 ILE A O 1
ATOM 806 N N . GLY A 1 103 ? -5.281 -1.383 6.784 1.00 93.12 103 GLY A N 1
ATOM 807 C CA . GLY A 1 103 ? -5.926 -2.206 7.809 1.00 93.12 103 GLY A CA 1
ATOM 808 C C . GLY A 1 103 ? -7.091 -1.480 8.486 1.00 93.12 103 GLY A C 1
ATOM 809 O O . GLY A 1 103 ? -7.207 -0.268 8.322 1.00 93.12 103 GLY A O 1
ATOM 810 N N . PRO A 1 104 ? -7.915 -2.172 9.292 1.00 91.62 104 PRO A N 1
ATOM 811 C CA . PRO A 1 104 ? -9.120 -1.582 9.886 1.00 91.62 104 PRO A CA 1
ATOM 812 C C . PRO A 1 104 ? -8.845 -0.311 10.704 1.00 91.62 104 PRO A C 1
ATOM 814 O O . PRO A 1 104 ? -9.597 0.653 10.614 1.00 91.62 104 PRO A O 1
ATOM 817 N N . CYS A 1 105 ? -7.717 -0.263 11.427 1.00 92.38 105 CYS A N 1
ATOM 818 C CA . CYS A 1 105 ? -7.286 0.939 12.152 1.00 92.38 105 CYS A CA 1
ATOM 819 C C . CYS A 1 105 ? -7.032 2.122 11.206 1.00 92.38 105 CYS A C 1
ATOM 821 O O . CYS A 1 105 ? -7.466 3.234 11.476 1.00 92.38 105 CYS A O 1
ATOM 823 N N . GLY A 1 106 ? -6.347 1.887 10.083 1.00 91.06 106 GLY A N 1
ATOM 824 C CA . GLY A 1 106 ? -6.122 2.915 9.069 1.00 91.06 106 GLY A CA 1
ATOM 825 C C . GLY A 1 106 ? -7.412 3.329 8.359 1.00 91.06 106 GLY A C 1
ATOM 826 O O . GLY A 1 106 ? -7.578 4.505 8.066 1.00 91.06 106 GLY A O 1
ATOM 827 N N . VAL A 1 107 ? -8.335 2.387 8.129 1.00 91.62 107 VAL A N 1
ATOM 828 C CA . VAL A 1 107 ? -9.657 2.656 7.535 1.00 91.62 107 VAL A CA 1
ATOM 829 C C . VAL A 1 107 ? -10.508 3.538 8.443 1.00 91.62 107 VAL A C 1
ATOM 831 O O . VAL A 1 107 ? -11.194 4.415 7.940 1.00 91.62 107 VAL A O 1
ATOM 834 N N . ALA A 1 108 ? -10.421 3.375 9.765 1.00 90.31 108 ALA A N 1
ATOM 835 C CA . ALA A 1 108 ? -11.135 4.225 10.720 1.00 90.31 108 ALA A CA 1
ATOM 836 C C . ALA A 1 108 ? -10.722 5.713 10.672 1.00 90.31 108 ALA A C 1
ATOM 838 O O . ALA A 1 108 ? -11.385 6.545 11.288 1.00 90.31 108 ALA A O 1
ATOM 839 N N . LEU A 1 109 ? -9.631 6.042 9.969 1.00 86.69 109 LEU A 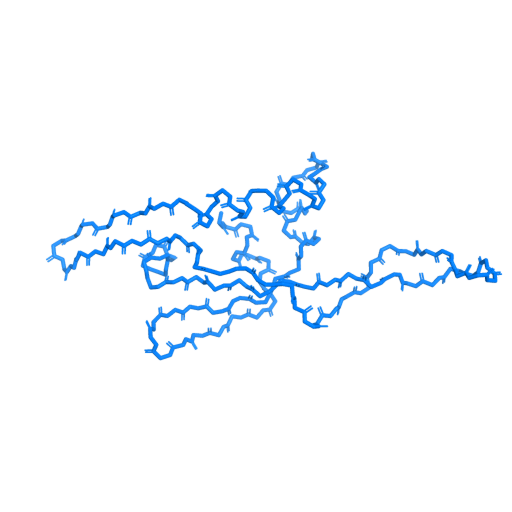N 1
ATOM 840 C CA . LEU A 1 109 ? -9.117 7.400 9.775 1.00 86.69 109 LEU A CA 1
ATOM 841 C C . LEU A 1 109 ? -9.299 7.925 8.338 1.00 86.69 109 LEU A C 1
ATOM 843 O O . LEU A 1 109 ? -8.822 9.022 8.043 1.00 86.69 109 LEU A O 1
ATOM 847 N N . LEU A 1 110 ? -9.911 7.137 7.444 1.00 82.62 110 LEU A N 1
ATOM 848 C CA . LEU A 1 110 ? -10.253 7.537 6.073 1.00 82.62 110 LEU A CA 1
ATOM 849 C C . LEU A 1 110 ? -11.622 8.217 6.021 1.00 82.62 110 LEU A C 1
ATOM 851 O O . LEU A 1 110 ? -11.739 9.162 5.210 1.00 82.62 110 LEU A O 1
#

Radius of gyration: 16.62 Å; chains: 1; bounding box: 36×28×55 Å

pLDDT: mean 88.87, std 7.96, range [55.38, 97.0]